Protein AF-A0A645FZB4-F1 (afdb_monomer_lite)

pLDDT: mean 76.59, std 15.23, range [40.31, 93.0]

Secondary structure (DSSP, 8-state):
--------SGGGGTGGGSTTHHHHHHHHHHHHHH-S-EEEES--S--TTHHHHHHHHHHTT--EEEE-SS--HHHHIIIIITT-SSEEEEEESSSS-EEEEETT-SS-EEETT--TTSHHHHHHHS--

Structure (mmCIF, N/CA/C/O backbone):
data_AF-A0A645FZB4-F1
#
_entry.id   AF-A0A645FZB4-F1
#
loop_
_atom_site.group_PDB
_atom_site.id
_atom_site.type_symbol
_atom_site.label_atom_id
_atom_site.label_alt_id
_atom_site.label_comp_id
_atom_site.label_asym_id
_atom_site.label_entity_id
_atom_site.label_seq_id
_atom_site.pdbx_PDB_ins_code
_atom_site.Cartn_x
_atom_site.Cartn_y
_atom_site.Cartn_z
_atom_site.occupancy
_atom_site.B_iso_or_equiv
_atom_site.auth_seq_id
_atom_site.auth_comp_id
_atom_site.auth_asym_id
_atom_site.auth_atom_id
_atom_site.pdbx_PDB_model_num
ATOM 1 N N . MET A 1 1 ? 21.178 -28.467 -24.627 1.00 40.31 1 MET A N 1
ATOM 2 C CA . MET A 1 1 ? 21.324 -27.376 -23.637 1.00 40.31 1 MET A CA 1
ATOM 3 C C . MET A 1 1 ? 22.714 -27.461 -23.031 1.00 40.31 1 MET A C 1
ATOM 5 O O . MET A 1 1 ? 23.121 -28.556 -22.669 1.00 40.31 1 MET A O 1
ATOM 9 N N . LYS A 1 2 ? 23.456 -26.351 -22.986 1.00 41.84 2 LYS A N 1
ATOM 10 C CA . LYS A 1 2 ? 24.762 -26.255 -22.312 1.00 41.84 2 LYS A CA 1
ATOM 11 C C . LYS A 1 2 ? 24.557 -25.493 -20.995 1.00 41.84 2 LYS A C 1
ATOM 13 O O . LYS A 1 2 ? 23.868 -24.476 -21.038 1.00 41.84 2 LYS A O 1
ATOM 18 N N . PRO A 1 3 ? 25.101 -25.949 -19.857 1.00 46.19 3 PRO A N 1
ATOM 19 C CA . PRO A 1 3 ? 24.990 -25.207 -18.608 1.00 46.19 3 PRO A CA 1
ATOM 20 C C . PRO A 1 3 ? 25.901 -23.975 -18.658 1.00 46.19 3 PRO A C 1
ATOM 22 O O . PRO A 1 3 ? 27.046 -24.073 -19.099 1.00 46.19 3 PRO A O 1
ATOM 25 N N . SER A 1 4 ? 25.387 -22.825 -18.218 1.00 47.38 4 SER A N 1
ATOM 26 C CA . SER A 1 4 ? 26.155 -21.586 -18.068 1.00 47.38 4 SER A CA 1
ATOM 27 C C . SER A 1 4 ? 26.246 -21.248 -16.583 1.00 47.38 4 SER A C 1
ATOM 29 O O . SER A 1 4 ? 25.227 -21.202 -15.895 1.00 47.38 4 SER A O 1
ATOM 31 N N . ILE A 1 5 ? 27.467 -21.072 -16.082 1.00 52.31 5 ILE A N 1
ATOM 32 C CA . ILE A 1 5 ? 27.753 -20.693 -14.696 1.00 52.31 5 ILE A CA 1
ATOM 33 C C . ILE A 1 5 ? 28.095 -19.204 -14.701 1.00 52.31 5 ILE A C 1
ATOM 35 O O . ILE A 1 5 ? 29.051 -18.800 -15.359 1.00 52.31 5 ILE A O 1
ATOM 39 N N . VAL A 1 6 ? 27.334 -18.399 -13.957 1.00 48.03 6 VAL A N 1
ATOM 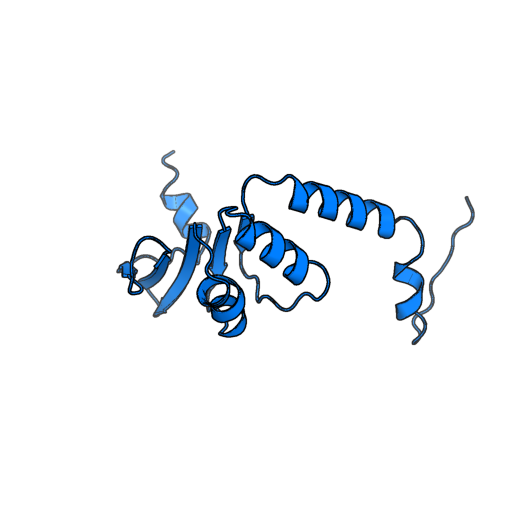40 C CA . VAL A 1 6 ? 27.604 -16.965 -13.779 1.00 48.03 6 VAL A CA 1
ATOM 41 C C . VAL A 1 6 ? 28.442 -16.776 -12.516 1.00 48.03 6 VAL A C 1
ATOM 43 O O . VAL A 1 6 ? 27.980 -17.034 -11.404 1.00 48.03 6 VAL A O 1
ATOM 46 N N . THR A 1 7 ? 29.691 -16.338 -12.673 1.00 53.56 7 THR A N 1
ATOM 47 C CA . THR A 1 7 ? 30.590 -16.021 -11.552 1.00 53.56 7 THR A CA 1
ATOM 48 C C . THR A 1 7 ? 30.280 -14.645 -10.948 1.00 53.56 7 THR A C 1
ATOM 50 O O . THR A 1 7 ? 29.958 -13.714 -11.690 1.00 53.56 7 THR A O 1
ATOM 53 N N . PRO A 1 8 ? 30.401 -14.460 -9.620 1.00 40.31 8 PRO A N 1
ATOM 54 C CA . PRO A 1 8 ? 30.083 -13.191 -8.975 1.00 40.31 8 PRO A CA 1
ATOM 55 C C . PRO A 1 8 ? 31.165 -12.142 -9.272 1.00 40.31 8 PRO A C 1
ATOM 57 O O . PRO A 1 8 ? 32.287 -12.225 -8.782 1.00 40.31 8 PRO A O 1
ATOM 60 N N . GLY A 1 9 ? 30.809 -11.141 -10.077 1.00 47.81 9 GLY A N 1
ATOM 61 C CA . GLY A 1 9 ? 31.636 -9.979 -10.400 1.00 47.81 9 GLY A CA 1
ATOM 62 C C . GLY A 1 9 ? 30.778 -8.812 -10.895 1.00 47.81 9 GLY A C 1
ATOM 63 O O . GLY A 1 9 ? 29.608 -8.998 -11.236 1.00 47.81 9 GLY A O 1
ATOM 64 N N . LEU A 1 10 ? 31.359 -7.606 -10.927 1.00 47.88 10 LEU A N 1
ATOM 65 C CA . LEU A 1 10 ? 30.720 -6.320 -11.279 1.00 47.88 10 LEU A CA 1
ATOM 66 C C . LEU A 1 10 ? 29.982 -6.302 -12.640 1.00 47.88 10 LEU A C 1
ATOM 68 O O . LEU A 1 10 ? 29.230 -5.373 -12.917 1.00 47.88 10 LEU A O 1
ATOM 72 N N . SER A 1 11 ? 30.116 -7.351 -13.451 1.00 45.47 11 SER A N 1
ATOM 73 C CA . SER A 1 11 ? 29.396 -7.577 -14.709 1.00 45.47 11 SER A CA 1
ATOM 74 C C . SER A 1 11 ? 27.961 -8.114 -14.544 1.00 45.47 11 SER A C 1
ATOM 76 O O . SER A 1 11 ? 27.236 -8.194 -15.533 1.00 45.47 11 SER A O 1
ATOM 78 N N . LYS A 1 12 ? 27.500 -8.427 -13.317 1.00 45.75 12 LYS A N 1
ATOM 79 C CA . LYS A 1 12 ? 26.106 -8.859 -13.042 1.00 45.75 12 LYS A CA 1
ATOM 80 C C . LYS A 1 12 ? 25.039 -7.839 -13.469 1.00 45.75 12 LYS A C 1
ATOM 82 O O . LYS A 1 12 ? 23.878 -8.207 -13.614 1.00 45.75 12 LYS A O 1
ATOM 87 N N . TYR A 1 13 ? 25.416 -6.575 -13.666 1.00 46.03 13 TYR A N 1
ATOM 88 C CA . TYR A 1 13 ? 24.496 -5.506 -14.066 1.00 46.03 13 TYR A CA 1
ATOM 89 C C . TYR A 1 13 ? 24.143 -5.508 -15.563 1.00 46.03 13 TYR A C 1
ATOM 91 O O . TYR A 1 13 ? 23.207 -4.815 -15.948 1.00 46.03 13 TYR A O 1
ATOM 99 N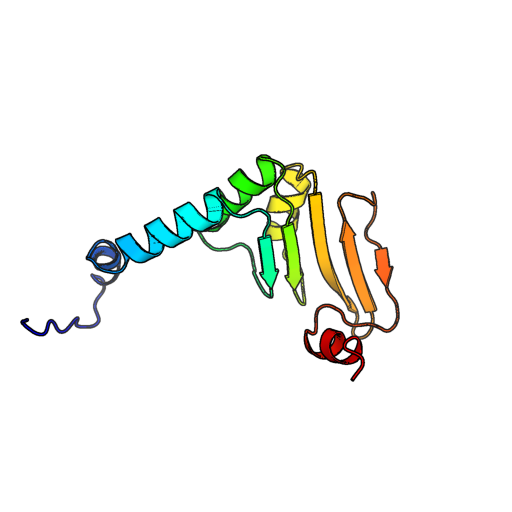 N . PHE A 1 14 ? 24.840 -6.288 -16.402 1.00 47.34 14 PHE A N 1
ATOM 100 C CA . PHE A 1 14 ? 24.562 -6.358 -17.846 1.00 47.34 14 PHE A CA 1
ATOM 101 C C . PHE A 1 14 ? 23.841 -7.640 -18.296 1.00 47.34 14 PHE A C 1
ATOM 103 O O . PHE A 1 14 ? 23.339 -7.691 -19.417 1.00 47.34 14 PHE A O 1
ATOM 110 N N . GLU A 1 15 ? 23.700 -8.644 -17.424 1.00 46.44 15 GLU A N 1
ATOM 111 C CA . GLU A 1 15 ? 23.040 -9.919 -17.758 1.00 46.44 15 GLU A CA 1
ATOM 112 C C . GLU A 1 15 ? 21.528 -9.960 -17.466 1.00 46.44 15 GLU A C 1
ATOM 114 O O . GLU A 1 15 ? 20.872 -10.943 -17.794 1.00 46.44 15 GLU A O 1
ATOM 119 N N . THR A 1 16 ? 20.912 -8.891 -16.945 1.00 49.00 16 THR A N 1
ATOM 120 C CA . THR A 1 16 ? 19.435 -8.789 -16.876 1.00 49.00 16 THR A CA 1
ATOM 121 C C . THR A 1 16 ? 18.786 -8.544 -18.246 1.00 49.00 16 THR A C 1
ATOM 123 O O . THR A 1 16 ? 17.563 -8.579 -18.370 1.00 49.00 16 THR A O 1
ATOM 126 N N . GLN A 1 17 ? 19.593 -8.322 -19.292 1.00 47.22 17 GLN A N 1
ATOM 127 C CA . GLN A 1 17 ? 19.149 -8.242 -20.687 1.00 47.22 17 GLN A CA 1
ATOM 128 C C . GLN A 1 17 ? 19.201 -9.588 -21.432 1.00 47.22 17 GLN A C 1
ATOM 130 O O . GLN A 1 17 ? 18.859 -9.626 -22.613 1.00 47.22 17 GLN A O 1
ATOM 135 N N . LEU A 1 18 ? 19.601 -10.683 -20.772 1.00 48.72 18 LEU A N 1
ATOM 136 C CA . LEU A 1 18 ? 19.566 -12.030 -21.342 1.00 48.72 18 LEU A CA 1
ATOM 137 C C . LEU A 1 18 ? 18.268 -12.752 -20.939 1.00 48.72 18 LEU A C 1
ATOM 139 O O . LEU A 1 18 ? 17.832 -12.703 -19.787 1.00 48.72 18 LEU A O 1
ATOM 143 N N . GLU A 1 19 ? 17.635 -13.405 -21.917 1.00 40.47 19 GLU A N 1
ATOM 144 C CA . GLU A 1 19 ? 16.494 -14.314 -21.724 1.00 40.47 19 GLU A CA 1
ATOM 145 C C . GLU A 1 19 ? 16.772 -15.302 -20.574 1.00 40.47 19 GLU A C 1
ATOM 147 O O . GLU A 1 19 ? 17.890 -15.824 -20.502 1.00 40.47 19 GLU A O 1
ATOM 152 N N . PRO A 1 20 ? 15.809 -15.586 -19.669 1.00 51.34 20 PRO A N 1
ATOM 153 C CA . PRO A 1 20 ? 14.34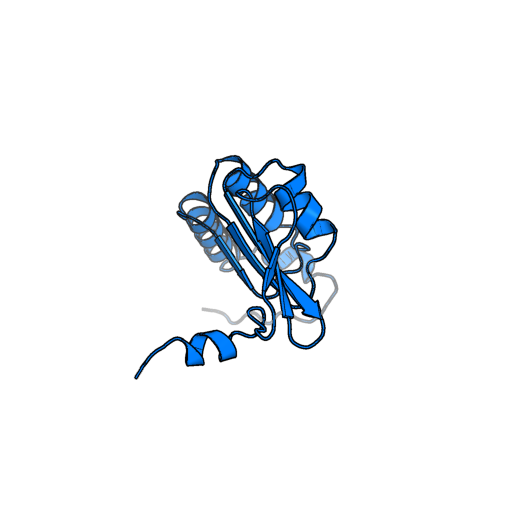8 -15.418 -19.783 1.00 51.34 20 PRO A CA 1
ATOM 154 C C . PRO A 1 20 ? 13.756 -14.212 -19.018 1.00 51.34 20 PRO A C 1
ATOM 156 O O . PRO A 1 20 ? 12.537 -14.077 -18.901 1.00 51.34 20 PRO A O 1
ATOM 159 N N . PHE A 1 21 ? 14.592 -13.329 -18.463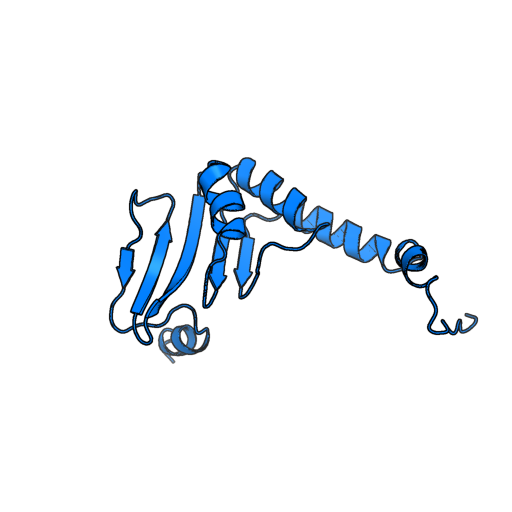 1.00 52.81 21 PHE A N 1
ATOM 160 C CA . PHE A 1 21 ? 14.133 -12.261 -17.564 1.00 52.81 21 PHE A CA 1
ATOM 161 C C . PHE A 1 21 ? 13.373 -11.133 -18.286 1.00 52.81 21 PHE A C 1
ATOM 163 O O . PHE A 1 21 ? 12.442 -10.565 -17.717 1.00 52.81 21 PHE A O 1
ATOM 170 N N . ARG A 1 22 ? 13.699 -10.849 -19.557 1.00 51.03 22 ARG A N 1
ATOM 171 C CA . ARG A 1 22 ? 12.979 -9.862 -20.387 1.00 51.03 22 ARG A CA 1
ATOM 172 C C . ARG A 1 22 ? 11.536 -10.264 -20.670 1.00 51.03 22 ARG A C 1
ATOM 174 O O . ARG A 1 22 ? 10.649 -9.421 -20.561 1.00 51.03 22 ARG A O 1
ATOM 181 N N . THR A 1 23 ? 11.297 -11.529 -21.004 1.00 57.22 23 THR A N 1
ATOM 182 C CA . THR A 1 23 ? 9.951 -12.038 -21.296 1.00 57.22 23 THR A CA 1
ATOM 183 C C . THR A 1 23 ? 9.035 -11.944 -20.072 1.00 57.22 23 THR A C 1
ATOM 185 O O . THR A 1 23 ? 7.911 -11.463 -20.188 1.00 57.22 23 THR A O 1
ATOM 188 N N . ILE A 1 24 ? 9.533 -12.304 -18.883 1.00 62.00 24 ILE A N 1
ATOM 189 C CA . ILE A 1 24 ? 8.766 -12.211 -17.627 1.00 62.00 24 ILE A CA 1
ATOM 190 C C . ILE A 1 24 ? 8.442 -10.751 -17.285 1.00 62.00 24 ILE A C 1
ATOM 192 O O . ILE A 1 24 ? 7.304 -10.445 -16.935 1.00 62.00 24 ILE A O 1
ATOM 196 N N . LEU A 1 25 ? 9.412 -9.842 -17.429 1.00 64.44 25 LEU A N 1
ATOM 197 C CA . LEU A 1 25 ? 9.188 -8.411 -17.201 1.00 64.44 25 LEU A CA 1
ATOM 198 C C . LEU A 1 25 ? 8.172 -7.838 -18.194 1.00 64.44 25 LEU A C 1
ATOM 200 O O . LEU A 1 25 ? 7.250 -7.147 -17.785 1.00 64.44 25 LEU A O 1
ATOM 204 N N . THR A 1 26 ? 8.278 -8.197 -19.474 1.00 65.75 26 THR A N 1
ATOM 205 C CA . THR A 1 26 ? 7.361 -7.724 -20.523 1.00 65.75 26 THR A CA 1
ATOM 206 C C . THR A 1 26 ? 5.935 -8.234 -20.303 1.00 65.75 26 THR A C 1
ATOM 208 O O . THR A 1 26 ? 4.973 -7.501 -20.514 1.00 65.75 26 THR A O 1
ATOM 211 N N . GLN A 1 27 ? 5.772 -9.477 -19.845 1.00 69.56 27 GLN A N 1
ATOM 212 C CA . GLN A 1 27 ? 4.456 -9.986 -19.466 1.00 69.56 27 GLN A CA 1
ATOM 213 C C . GLN A 1 27 ? 3.906 -9.273 -18.230 1.00 69.56 27 GLN A C 1
ATOM 215 O O . GLN A 1 27 ? 2.761 -8.836 -18.258 1.00 69.56 27 GLN A O 1
ATOM 220 N N . ALA A 1 28 ? 4.717 -9.078 -17.186 1.00 73.06 28 ALA A N 1
ATOM 221 C CA . ALA A 1 28 ? 4.305 -8.317 -16.007 1.00 73.06 28 ALA A CA 1
ATOM 222 C C . ALA A 1 28 ? 3.893 -6.878 -16.367 1.00 73.06 28 ALA A C 1
ATOM 224 O O . ALA A 1 28 ? 2.918 -6.356 -15.833 1.00 73.06 28 ALA A O 1
ATOM 225 N N . ASP A 1 29 ? 4.593 -6.260 -17.314 1.00 76.69 29 ASP A N 1
ATOM 226 C CA . ASP A 1 29 ? 4.278 -4.931 -17.823 1.00 76.69 29 ASP A CA 1
ATOM 227 C C . ASP A 1 29 ? 2.926 -4.886 -18.539 1.00 76.69 29 ASP A C 1
ATOM 229 O O . ASP A 1 29 ? 2.110 -4.013 -18.246 1.00 76.69 29 ASP A O 1
ATOM 233 N N . ASN A 1 30 ? 2.660 -5.855 -19.419 1.00 79.19 30 ASN A N 1
ATOM 234 C CA . ASN A 1 30 ? 1.367 -5.983 -20.091 1.00 79.19 30 ASN A CA 1
ATOM 235 C C . ASN A 1 30 ? 0.228 -6.207 -19.087 1.00 79.19 30 ASN A C 1
ATOM 237 O O . ASN A 1 30 ? -0.854 -5.645 -19.247 1.00 79.19 30 ASN A O 1
ATOM 241 N N . GLU A 1 31 ? 0.455 -6.998 -18.038 1.00 81.62 31 GLU A N 1
ATOM 242 C CA . GLU A 1 31 ? -0.536 -7.202 -16.978 1.00 81.62 31 GLU A CA 1
ATOM 243 C C . GLU A 1 31 ? -0.779 -5.913 -16.183 1.00 81.62 31 GLU A C 1
ATOM 245 O O . GLU A 1 31 ? -1.926 -5.562 -15.923 1.00 81.62 31 GLU A O 1
ATOM 250 N N . ILE A 1 32 ? 0.263 -5.138 -15.862 1.00 80.44 32 ILE A N 1
ATOM 251 C CA . ILE A 1 32 ? 0.122 -3.819 -15.218 1.00 80.44 32 ILE A CA 1
ATOM 252 C C . ILE A 1 32 ? -0.688 -2.864 -16.110 1.00 80.44 32 ILE A C 1
ATOM 254 O O . ILE A 1 32 ? -1.560 -2.136 -15.626 1.00 80.44 32 ILE A O 1
ATOM 258 N N . GLU A 1 33 ? -0.441 -2.869 -17.419 1.00 81.19 33 GLU A N 1
ATOM 259 C CA . GLU A 1 33 ? -1.177 -2.037 -18.372 1.00 81.19 33 GLU A CA 1
ATOM 260 C C . GLU A 1 33 ? -2.641 -2.452 -18.541 1.00 81.19 33 GLU A C 1
ATOM 262 O O . GLU A 1 33 ? -3.492 -1.582 -18.732 1.00 81.19 33 GLU A O 1
ATOM 267 N N . ASN A 1 34 ? -2.966 -3.735 -18.385 1.00 82.69 34 ASN A N 1
ATOM 268 C CA . ASN A 1 34 ? -4.332 -4.249 -18.516 1.00 82.69 34 ASN A CA 1
ATOM 269 C C . ASN A 1 34 ? -5.075 -4.406 -17.178 1.00 82.69 34 ASN A C 1
ATOM 271 O O . ASN A 1 34 ? -6.291 -4.571 -17.175 1.00 82.69 34 ASN A O 1
ATOM 275 N N . ALA A 1 35 ? -4.388 -4.299 -16.037 1.00 84.81 35 ALA A N 1
ATOM 276 C CA . ALA A 1 35 ? -4.984 -4.496 -14.719 1.00 84.81 35 ALA A CA 1
ATOM 277 C C . ALA A 1 35 ? -6.116 -3.500 -14.435 1.00 84.81 35 ALA A C 1
ATOM 279 O O . ALA A 1 35 ? -5.997 -2.310 -14.721 1.00 84.81 35 ALA A O 1
ATOM 280 N N . ASN A 1 36 ? -7.184 -3.960 -13.786 1.00 85.44 36 ASN A N 1
ATOM 281 C CA . ASN A 1 36 ? -8.314 -3.104 -13.404 1.00 85.44 36 ASN A CA 1
ATOM 282 C C . ASN A 1 36 ? -8.032 -2.242 -12.164 1.00 85.44 36 ASN A C 1
ATOM 284 O O . ASN A 1 36 ? -8.790 -1.324 -11.868 1.00 85.44 36 ASN A O 1
ATOM 288 N N . GLY A 1 37 ? -6.965 -2.538 -11.427 1.00 87.62 37 GLY A N 1
ATOM 289 C CA . GLY A 1 37 ? -6.581 -1.841 -10.209 1.00 87.62 37 GLY A CA 1
ATOM 290 C C . GLY A 1 37 ? -5.355 -2.480 -9.569 1.00 87.62 37 GLY A C 1
ATOM 291 O O . GLY A 1 37 ? -4.903 -3.541 -10.000 1.00 87.62 37 GLY A O 1
ATOM 292 N N . PHE A 1 38 ? -4.825 -1.831 -8.536 1.00 88.94 38 PHE A N 1
ATOM 293 C CA . PHE A 1 38 ? -3.584 -2.238 -7.880 1.00 88.94 38 PHE A CA 1
ATOM 294 C C . PHE A 1 38 ? -3.772 -2.409 -6.378 1.00 88.94 38 PHE A C 1
ATOM 296 O O . PHE A 1 38 ? -4.405 -1.582 -5.725 1.00 88.94 38 PHE A O 1
ATOM 303 N N . LEU A 1 39 ? -3.164 -3.459 -5.830 1.00 89.25 39 LEU A N 1
ATOM 304 C CA . LEU A 1 39 ? -3.025 -3.674 -4.396 1.00 89.25 39 LEU A CA 1
ATOM 305 C C . LEU A 1 39 ? -1.537 -3.786 -4.069 1.00 89.25 39 LEU A C 1
ATOM 307 O O . LEU A 1 39 ? -0.860 -4.710 -4.515 1.00 89.25 39 LEU A O 1
ATOM 311 N N . CYS A 1 40 ? -1.028 -2.839 -3.292 1.00 88.25 40 CYS A N 1
ATOM 312 C CA . CYS A 1 40 ? 0.361 -2.790 -2.865 1.00 88.25 40 CYS A CA 1
ATOM 313 C C . CYS A 1 40 ? 0.432 -3.024 -1.356 1.00 88.25 40 CYS A C 1
ATOM 315 O O . CYS A 1 40 ? -0.102 -2.231 -0.587 1.00 88.25 40 CYS A O 1
ATOM 317 N N . ILE A 1 41 ? 1.115 -4.081 -0.918 1.00 89.31 41 ILE A N 1
ATOM 318 C CA . ILE A 1 41 ? 1.273 -4.408 0.505 1.00 89.31 41 ILE A CA 1
ATOM 319 C C . ILE A 1 41 ? 2.754 -4.309 0.871 1.00 89.31 41 ILE A C 1
ATOM 321 O O . ILE A 1 41 ? 3.591 -4.918 0.210 1.00 89.31 41 ILE A O 1
ATOM 325 N N . GLY A 1 42 ? 3.089 -3.522 1.896 1.00 82.25 42 GLY A N 1
ATOM 326 C CA . GLY A 1 42 ? 4.468 -3.322 2.360 1.00 82.25 42 GLY A CA 1
ATOM 327 C C . GLY A 1 42 ? 5.385 -2.660 1.326 1.00 82.25 42 GLY A C 1
ATOM 328 O O . GLY A 1 42 ? 6.603 -2.816 1.383 1.00 82.25 42 GLY A O 1
ATOM 329 N N . TYR A 1 43 ? 4.815 -1.947 0.353 1.00 78.44 43 TYR A N 1
ATOM 330 C CA . TYR A 1 43 ? 5.564 -1.400 -0.772 1.00 78.44 43 TYR A CA 1
ATOM 331 C C . TYR A 1 43 ? 6.002 0.046 -0.517 1.00 78.44 43 TYR A C 1
ATOM 333 O O . TYR A 1 43 ? 5.182 0.952 -0.364 1.00 78.44 43 TYR A O 1
ATOM 341 N N . GLY A 1 44 ? 7.316 0.269 -0.515 1.00 70.94 44 GLY A N 1
ATOM 342 C CA . GLY A 1 44 ? 7.925 1.569 -0.222 1.00 70.94 44 GLY A CA 1
ATOM 343 C C . GLY A 1 44 ? 8.042 2.540 -1.402 1.00 70.94 44 GLY A C 1
ATOM 344 O O . GLY A 1 44 ? 8.638 3.598 -1.212 1.00 70.94 44 GLY A O 1
ATOM 345 N N . PHE A 1 45 ? 7.529 2.199 -2.596 1.00 74.69 45 PHE A N 1
ATOM 346 C CA . PHE A 1 45 ? 7.634 3.027 -3.813 1.00 74.69 45 PHE A CA 1
ATOM 347 C C . PHE A 1 45 ? 9.078 3.482 -4.100 1.00 74.69 45 PHE A C 1
ATOM 349 O O . PHE A 1 45 ? 9.379 4.673 -4.179 1.00 74.69 45 PHE A O 1
ATOM 356 N N . ASN A 1 46 ? 9.985 2.507 -4.202 1.00 69.19 46 ASN A N 1
ATOM 357 C CA . ASN A 1 46 ? 11.408 2.729 -4.483 1.00 69.19 46 ASN A CA 1
ATOM 358 C C . ASN A 1 46 ? 11.916 1.877 -5.664 1.00 69.19 46 ASN A C 1
ATOM 360 O O . ASN A 1 46 ? 13.116 1.641 -5.779 1.00 69.19 46 ASN A O 1
ATOM 364 N N . ASP A 1 47 ? 11.011 1.381 -6.512 1.00 75.00 47 ASP A N 1
ATOM 365 C CA . ASP A 1 47 ? 11.343 0.548 -7.672 1.00 75.00 47 ASP A CA 1
ATOM 366 C C . ASP A 1 47 ? 11.408 1.394 -8.949 1.00 75.00 47 ASP A C 1
ATOM 368 O O . ASP A 1 47 ? 10.425 2.019 -9.339 1.00 75.00 47 ASP A O 1
ATOM 372 N N . ILE A 1 48 ? 12.556 1.400 -9.626 1.00 73.38 48 ILE A N 1
ATOM 373 C CA . ILE A 1 48 ? 12.777 2.209 -10.833 1.00 73.38 48 ILE A CA 1
ATOM 374 C C . ILE A 1 48 ? 11.999 1.710 -12.064 1.00 73.38 48 ILE A C 1
ATOM 376 O O . ILE A 1 48 ? 11.757 2.483 -12.989 1.00 73.38 48 ILE A O 1
ATOM 380 N N . HIS A 1 49 ? 11.591 0.442 -12.088 1.00 71.38 49 HIS A N 1
ATOM 381 C CA . HIS A 1 49 ? 10.940 -0.189 -13.234 1.00 71.38 49 HIS A CA 1
ATOM 382 C C . HIS A 1 49 ? 9.415 -0.229 -13.082 1.00 71.38 49 HIS A C 1
ATOM 384 O O . HIS A 1 49 ? 8.695 0.101 -14.026 1.00 71.38 49 HIS A O 1
ATOM 390 N N . VAL A 1 50 ? 8.914 -0.573 -11.893 1.00 75.81 50 VAL A N 1
ATOM 391 C CA . VAL A 1 50 ? 7.474 -0.746 -11.635 1.00 75.81 50 VAL A CA 1
ATOM 392 C C . VAL A 1 50 ? 6.793 0.582 -11.299 1.00 75.81 50 VAL A C 1
ATOM 394 O O . VAL A 1 50 ? 5.679 0.844 -11.756 1.00 75.81 50 VAL A O 1
ATOM 397 N N . GLN A 1 51 ? 7.454 1.460 -10.535 1.00 81.56 51 GLN A N 1
ATOM 398 C CA . GLN A 1 51 ? 6.851 2.711 -10.062 1.00 81.56 51 GLN A CA 1
ATOM 399 C C . GLN A 1 51 ? 6.375 3.639 -11.193 1.00 81.56 51 GLN A C 1
ATOM 401 O O . GLN A 1 51 ? 5.242 4.119 -11.098 1.00 81.56 51 GLN A O 1
ATOM 406 N N . PRO A 1 52 ? 7.145 3.891 -12.274 1.00 82.81 52 PRO A N 1
ATOM 407 C CA . PRO A 1 52 ? 6.686 4.771 -13.352 1.00 82.81 52 PRO A CA 1
ATOM 408 C C . PRO A 1 52 ? 5.433 4.241 -14.057 1.00 82.81 52 PRO A C 1
ATOM 410 O O . PRO A 1 52 ? 4.537 5.014 -14.408 1.00 82.81 52 PRO A O 1
ATOM 413 N N . LYS A 1 53 ? 5.338 2.918 -14.226 1.00 83.31 53 LYS A N 1
ATOM 414 C CA . LYS A 1 53 ? 4.185 2.265 -14.857 1.00 83.31 53 LYS A CA 1
ATOM 415 C C . LYS A 1 53 ? 2.961 2.356 -13.969 1.00 83.31 53 LYS A C 1
ATOM 417 O O . LYS A 1 53 ? 1.918 2.813 -14.420 1.00 83.31 53 LYS A O 1
ATOM 422 N N . LEU A 1 54 ? 3.120 2.037 -12.688 1.00 83.19 54 LEU A N 1
ATOM 423 C CA . LEU A 1 54 ? 2.058 2.147 -11.697 1.00 83.19 54 LEU A CA 1
ATOM 424 C C . LEU A 1 54 ? 1.503 3.582 -11.640 1.00 83.19 54 LEU A C 1
ATOM 426 O O . LEU A 1 54 ? 0.297 3.778 -11.736 1.00 83.19 54 LEU A O 1
ATOM 430 N N . ILE A 1 55 ? 2.376 4.597 -11.593 1.00 83.38 55 ILE A N 1
ATOM 431 C CA . ILE A 1 55 ? 1.973 6.015 -11.618 1.00 83.38 55 ILE A CA 1
ATOM 432 C C . ILE A 1 55 ? 1.213 6.356 -12.906 1.00 83.38 55 ILE A C 1
ATOM 434 O O . ILE A 1 55 ? 0.199 7.051 -12.851 1.00 83.38 55 ILE A O 1
ATOM 438 N N . THR A 1 56 ? 1.672 5.866 -14.059 1.00 85.44 56 THR A N 1
ATOM 439 C CA . THR A 1 56 ? 0.989 6.078 -15.348 1.00 85.44 56 THR A CA 1
ATOM 440 C C . THR A 1 56 ? -0.422 5.491 -15.329 1.00 85.44 56 THR A C 1
ATOM 442 O O . THR A 1 56 ? -1.380 6.141 -15.740 1.00 85.44 56 THR A O 1
ATOM 445 N N . GLN A 1 57 ? -0.570 4.289 -14.781 1.00 85.06 57 GLN A N 1
ATOM 446 C CA . GLN A 1 57 ? -1.8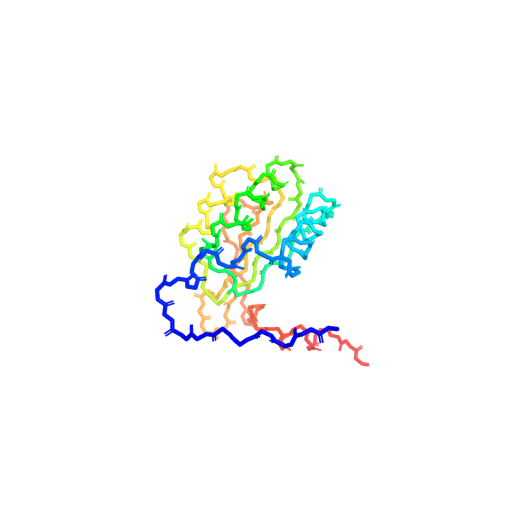49 3.597 -14.679 1.00 85.06 57 GLN A CA 1
ATOM 447 C C . GLN A 1 57 ? -2.809 4.268 -13.684 1.00 85.06 57 GLN A C 1
ATOM 449 O O . GLN A 1 57 ? -3.990 4.445 -13.980 1.00 85.06 57 GLN A O 1
ATOM 454 N N . ILE A 1 58 ? -2.298 4.735 -12.546 1.00 83.56 58 ILE A N 1
ATOM 455 C CA . ILE A 1 58 ? -3.069 5.501 -11.560 1.00 83.56 58 ILE A CA 1
ATOM 456 C C . ILE A 1 58 ? -3.563 6.831 -12.156 1.00 83.56 58 ILE A C 1
ATOM 458 O O . ILE A 1 58 ? -4.717 7.215 -11.955 1.00 83.56 58 ILE A O 1
ATOM 462 N N . LYS A 1 59 ? -2.726 7.518 -12.950 1.00 82.88 59 LYS A N 1
ATOM 463 C CA . LYS A 1 59 ? -3.130 8.722 -13.703 1.00 82.88 59 LYS A CA 1
ATOM 464 C C . LYS A 1 59 ? -4.246 8.437 -14.705 1.00 82.88 59 LYS A C 1
ATOM 466 O O . LYS A 1 59 ? -5.104 9.290 -14.914 1.00 82.88 59 LYS A O 1
ATOM 471 N N . ASN A 1 60 ? -4.291 7.226 -15.253 1.00 83.88 60 ASN A N 1
ATOM 472 C CA . ASN A 1 60 ? -5.363 6.755 -16.129 1.00 83.88 60 ASN A CA 1
ATOM 473 C C . ASN A 1 60 ? -6.638 6.334 -15.365 1.00 83.88 60 ASN A C 1
ATOM 475 O O . ASN A 1 60 ? -7.460 5.593 -15.897 1.00 83.88 60 ASN A O 1
ATOM 479 N N . ASN A 1 61 ? -6.842 6.837 -14.141 1.00 80.94 61 ASN A N 1
ATOM 480 C CA . ASN A 1 61 ? -7.993 6.572 -13.269 1.00 80.94 61 ASN A CA 1
ATOM 481 C C . ASN A 1 61 ? -8.110 5.131 -12.759 1.00 80.94 61 ASN A C 1
ATOM 483 O O . ASN A 1 61 ? -9.192 4.732 -12.326 1.00 80.94 61 ASN A O 1
ATOM 487 N N . LYS A 1 62 ? -7.029 4.345 -12.773 1.00 87.38 62 LYS A N 1
ATOM 488 C CA . LYS A 1 62 ? -7.075 3.013 -12.168 1.00 87.38 62 LYS A CA 1
ATOM 489 C C . LYS A 1 62 ? -6.979 3.107 -10.642 1.00 87.38 62 LYS A C 1
ATOM 491 O O . LYS A 1 62 ? -6.086 3.794 -10.139 1.00 87.38 62 LYS A O 1
ATOM 496 N N . PRO A 1 63 ? -7.872 2.427 -9.901 1.00 89.44 63 PRO A N 1
ATOM 497 C CA . PRO A 1 63 ? -7.863 2.441 -8.449 1.00 89.44 63 PRO A CA 1
ATOM 498 C C . PRO A 1 63 ? -6.605 1.777 -7.888 1.00 89.44 63 PRO A C 1
ATOM 500 O O . PRO A 1 63 ? -6.138 0.758 -8.403 1.00 89.44 63 PRO A O 1
ATOM 503 N N . ILE A 1 64 ? -6.086 2.333 -6.795 1.00 89.81 64 ILE A N 1
ATOM 504 C CA . ILE A 1 64 ? -4.963 1.756 -6.054 1.00 89.81 64 ILE A CA 1
ATOM 505 C C . ILE A 1 64 ? -5.242 1.692 -4.554 1.00 89.81 64 ILE A C 1
ATOM 507 O O . ILE A 1 64 ? -5.699 2.658 -3.948 1.00 89.81 64 ILE A O 1
ATOM 511 N N . ILE A 1 65 ? -4.906 0.559 -3.948 1.00 90.88 65 ILE A N 1
ATOM 512 C CA . ILE A 1 65 ? -4.905 0.362 -2.503 1.00 90.88 65 ILE A CA 1
ATOM 513 C C . ILE A 1 65 ? -3.467 0.108 -2.062 1.00 90.88 65 ILE A C 1
ATOM 515 O O . ILE A 1 65 ? -2.806 -0.784 -2.590 1.00 90.88 65 ILE A O 1
ATOM 519 N N . VAL A 1 66 ? -2.982 0.872 -1.088 1.00 90.62 66 VAL A N 1
ATOM 520 C CA . VAL A 1 66 ? -1.675 0.656 -0.464 1.00 90.62 66 VAL A CA 1
ATOM 521 C C . VAL A 1 66 ? -1.864 0.366 1.013 1.00 90.62 66 VAL A C 1
ATOM 523 O O . VAL A 1 66 ? -2.468 1.159 1.725 1.00 90.62 66 VAL A O 1
ATOM 526 N N . ILE A 1 67 ? -1.313 -0.749 1.474 1.00 91.44 67 ILE A N 1
ATOM 527 C CA . ILE A 1 67 ? -1.331 -1.172 2.870 1.00 91.44 67 ILE A CA 1
ATOM 528 C C . ILE A 1 67 ? 0.117 -1.269 3.333 1.00 91.44 67 ILE A C 1
ATOM 530 O O . ILE A 1 67 ? 0.895 -2.053 2.794 1.00 91.44 67 ILE A O 1
ATOM 534 N N . SER A 1 68 ? 0.513 -0.469 4.314 1.00 90.06 68 SER A N 1
ATOM 535 C CA . SER A 1 68 ? 1.856 -0.525 4.893 1.00 90.06 68 SER A CA 1
ATOM 536 C C . SER A 1 68 ? 1.779 -0.225 6.379 1.00 90.06 68 SER A C 1
ATOM 538 O O . SER A 1 68 ? 0.850 0.437 6.822 1.00 90.06 68 SER A O 1
ATOM 540 N N . LYS A 1 69 ? 2.766 -0.672 7.157 1.00 88.50 69 LYS A N 1
ATOM 541 C CA . LYS A 1 69 ? 2.873 -0.246 8.556 1.00 88.50 69 LYS A CA 1
ATOM 542 C C . LYS A 1 69 ? 3.076 1.269 8.637 1.00 88.50 69 LYS A C 1
ATOM 544 O O . LYS A 1 69 ? 2.355 1.958 9.341 1.00 88.50 69 LYS A O 1
ATOM 549 N N . GLU A 1 70 ? 3.993 1.792 7.833 1.00 88.81 70 GLU A N 1
ATOM 550 C CA . GLU A 1 70 ? 4.226 3.226 7.675 1.00 88.81 70 GLU A CA 1
ATOM 551 C C . GLU A 1 70 ? 4.189 3.566 6.184 1.00 88.81 70 GLU A C 1
ATOM 553 O O . GLU A 1 70 ? 4.833 2.892 5.368 1.00 88.81 70 GLU A O 1
ATOM 558 N N . ILE A 1 71 ? 3.418 4.586 5.798 1.00 88.38 71 ILE A N 1
ATOM 559 C CA . ILE A 1 71 ? 3.403 5.059 4.414 1.00 88.38 71 ILE A CA 1
ATOM 560 C C . ILE A 1 71 ? 4.470 6.138 4.263 1.00 88.38 71 ILE A C 1
ATOM 562 O O . ILE A 1 71 ? 4.398 7.212 4.866 1.00 88.38 71 ILE A O 1
ATOM 566 N N . THR A 1 72 ? 5.443 5.871 3.393 1.00 86.56 72 THR A N 1
ATOM 567 C CA . THR A 1 72 ? 6.552 6.797 3.156 1.00 86.56 72 THR A CA 1
ATOM 568 C C . THR A 1 72 ? 6.067 8.100 2.502 1.00 86.56 72 THR A C 1
ATOM 570 O O . THR A 1 72 ? 5.090 8.100 1.740 1.00 86.56 72 THR A O 1
ATOM 573 N N . PRO A 1 73 ? 6.774 9.228 2.712 1.00 85.81 73 PRO A N 1
ATOM 574 C CA . PRO A 1 73 ? 6.461 10.483 2.031 1.00 85.81 73 PRO A CA 1
ATOM 575 C C . PRO A 1 73 ? 6.456 10.344 0.504 1.00 85.81 73 PRO A C 1
ATOM 577 O O . PRO A 1 73 ? 5.605 10.927 -0.161 1.00 85.81 73 PRO A O 1
ATOM 580 N N . LYS A 1 74 ? 7.350 9.514 -0.054 1.00 84.50 74 LYS A N 1
ATOM 581 C CA . LYS A 1 74 ? 7.405 9.225 -1.495 1.00 84.50 74 LYS A CA 1
ATOM 582 C C . LYS A 1 74 ? 6.112 8.596 -2.003 1.00 84.50 74 LYS A C 1
ATOM 584 O O . LYS A 1 74 ? 5.626 8.995 -3.054 1.00 84.50 74 LYS A O 1
ATOM 589 N N . THR A 1 75 ? 5.540 7.650 -1.259 1.00 84.94 75 THR A N 1
ATOM 590 C CA . THR A 1 75 ? 4.252 7.036 -1.603 1.00 84.94 75 THR A CA 1
ATOM 591 C C . THR A 1 75 ? 3.130 8.071 -1.606 1.00 84.94 75 THR A C 1
ATOM 593 O O . THR A 1 75 ? 2.337 8.114 -2.546 1.00 84.94 75 THR A O 1
ATOM 596 N N . LYS A 1 76 ? 3.090 8.946 -0.589 1.00 85.38 76 LYS A N 1
ATOM 597 C CA . LYS A 1 76 ? 2.101 10.035 -0.508 1.00 85.38 76 LYS A CA 1
ATOM 598 C C . LYS A 1 76 ? 2.234 10.968 -1.715 1.00 85.38 76 LYS A C 1
ATOM 600 O O . LYS A 1 76 ? 1.245 11.186 -2.399 1.00 85.38 76 LYS A O 1
ATOM 605 N N . GLN A 1 77 ? 3.445 11.401 -2.063 1.00 84.81 77 GLN A N 1
ATOM 606 C CA . GLN A 1 77 ? 3.689 12.228 -3.255 1.00 84.81 77 GLN A CA 1
ATOM 607 C C . GLN A 1 77 ? 3.313 11.500 -4.561 1.00 84.81 77 GLN A C 1
ATOM 609 O O . GLN A 1 77 ? 2.665 12.051 -5.451 1.00 84.81 77 GLN A O 1
ATOM 614 N N . ALA A 1 78 ? 3.666 10.219 -4.685 1.00 82.06 78 ALA A N 1
ATOM 615 C CA . ALA A 1 78 ? 3.386 9.430 -5.881 1.00 82.06 78 ALA A CA 1
ATOM 616 C C . ALA A 1 78 ? 1.882 9.258 -6.153 1.00 82.06 78 ALA A C 1
ATOM 618 O O . ALA A 1 78 ? 1.497 9.150 -7.313 1.00 82.06 78 ALA A O 1
ATOM 619 N N . ILE A 1 79 ? 1.038 9.250 -5.118 1.00 83.06 79 ILE A N 1
ATOM 620 C CA . ILE A 1 79 ? -0.399 8.968 -5.247 1.00 83.06 79 ILE A CA 1
ATOM 621 C C . ILE A 1 79 ? -1.245 10.240 -5.098 1.00 83.06 79 ILE A C 1
ATOM 623 O O . ILE A 1 79 ? -2.108 10.502 -5.938 1.00 83.06 79 ILE A O 1
ATOM 627 N N . ILE A 1 80 ? -0.977 11.043 -4.065 1.00 79.88 80 ILE A N 1
ATOM 628 C CA . ILE A 1 80 ? -1.732 12.258 -3.731 1.00 79.88 80 ILE A CA 1
ATOM 629 C C . ILE A 1 80 ? -1.346 13.398 -4.682 1.00 79.88 80 ILE A C 1
ATOM 631 O O . ILE A 1 80 ? -2.220 13.951 -5.351 1.00 79.88 80 ILE A O 1
ATOM 635 N N . ASP A 1 81 ? -0.052 13.706 -4.835 1.00 76.19 81 ASP A N 1
ATOM 636 C CA . ASP A 1 81 ? 0.386 14.842 -5.672 1.00 76.19 81 ASP A CA 1
ATOM 637 C C . ASP A 1 81 ? 0.142 14.584 -7.164 1.00 76.19 81 ASP A C 1
ATOM 639 O O . ASP A 1 81 ? -0.091 15.509 -7.944 1.00 76.19 81 ASP A O 1
ATOM 643 N N . ASN A 1 82 ? 0.121 13.311 -7.570 1.00 72.38 82 ASN A N 1
ATOM 644 C CA . ASN A 1 82 ? -0.222 12.911 -8.935 1.00 72.38 82 ASN A CA 1
ATOM 645 C C . ASN A 1 82 ? -1.737 12.916 -9.212 1.00 72.38 82 ASN A C 1
ATOM 647 O O . ASN A 1 82 ? -2.148 12.488 -10.291 1.00 72.38 82 ASN A O 1
ATOM 651 N N . LYS A 1 83 ? -2.555 13.429 -8.278 1.00 69.00 83 LYS A N 1
ATOM 652 C CA . LYS A 1 83 ? -4.012 13.590 -8.403 1.00 69.00 83 LYS A CA 1
ATOM 653 C C . LYS A 1 83 ? -4.725 12.296 -8.792 1.00 69.00 83 LYS A C 1
ATOM 655 O O . LYS A 1 83 ? -5.626 12.309 -9.634 1.00 69.00 83 LYS A O 1
ATOM 660 N N . SER A 1 84 ? -4.331 11.181 -8.177 1.00 73.94 84 SER A N 1
ATOM 661 C CA . SER A 1 84 ? -5.081 9.939 -8.334 1.00 73.94 84 SER A CA 1
ATOM 662 C C . SER A 1 84 ? -6.542 10.163 -7.943 1.00 73.94 84 SER A C 1
ATOM 664 O O . SER A 1 84 ? -6.837 10.655 -6.853 1.00 73.94 84 SER A O 1
ATOM 666 N N . ARG A 1 85 ? -7.468 9.808 -8.836 1.00 75.81 85 ARG A N 1
ATOM 667 C CA . ARG A 1 85 ? -8.910 9.952 -8.589 1.00 75.81 85 ARG A CA 1
ATOM 668 C C . ARG A 1 85 ? -9.456 8.897 -7.632 1.00 75.81 85 ARG A C 1
ATOM 670 O O . ARG A 1 85 ? -10.443 9.149 -6.946 1.00 75.81 85 ARG A O 1
ATOM 677 N N . ALA A 1 86 ? -8.820 7.731 -7.581 1.00 86.12 86 ALA A N 1
ATOM 678 C CA . ALA A 1 86 ? -9.267 6.591 -6.798 1.00 86.12 86 ALA A CA 1
ATOM 679 C C . ALA A 1 86 ? -8.069 5.968 -6.080 1.00 86.12 86 ALA A C 1
ATOM 681 O O . ALA A 1 86 ? -7.288 5.226 -6.676 1.00 86.12 86 ALA A O 1
ATOM 682 N N . TYR A 1 87 ? -7.905 6.287 -4.798 1.00 89.88 87 TYR A N 1
ATOM 683 C CA . TYR A 1 87 ? -6.863 5.677 -3.984 1.00 89.88 87 TYR A CA 1
ATOM 684 C C . TYR A 1 87 ? -7.311 5.461 -2.544 1.00 89.88 87 TYR A C 1
ATOM 686 O O . TYR A 1 87 ? -8.121 6.225 -2.021 1.00 89.88 87 TYR A O 1
ATOM 694 N N . ILE A 1 88 ? -6.736 4.439 -1.910 1.00 91.06 88 ILE A N 1
ATOM 695 C CA . ILE A 1 88 ? -6.813 4.193 -0.470 1.00 91.06 88 ILE A CA 1
ATOM 696 C C . ILE A 1 88 ? -5.399 3.891 0.031 1.00 91.06 88 ILE A C 1
ATOM 698 O O . ILE A 1 88 ? -4.742 2.990 -0.484 1.00 91.06 88 ILE A O 1
ATOM 702 N N . LEU A 1 89 ? -4.920 4.629 1.031 1.00 90.94 89 LEU A N 1
ATOM 703 C CA . LEU A 1 89 ? -3.677 4.339 1.749 1.00 90.94 89 LEU A CA 1
ATOM 704 C C . LEU A 1 89 ? -4.028 3.983 3.185 1.00 90.94 89 LEU A C 1
ATOM 706 O O . LEU A 1 89 ? -4.747 4.730 3.840 1.00 90.94 89 LEU A O 1
ATOM 710 N N . ILE A 1 90 ? -3.502 2.871 3.670 1.00 91.94 90 ILE A N 1
ATOM 711 C CA . ILE A 1 90 ? -3.721 2.362 5.017 1.00 91.94 90 ILE A CA 1
ATOM 712 C C . ILE A 1 90 ? -2.362 2.325 5.709 1.00 91.94 90 ILE A C 1
ATOM 714 O O . ILE A 1 90 ? -1.438 1.676 5.213 1.00 91.94 90 ILE A O 1
ATOM 718 N N . GLU A 1 91 ? -2.246 3.039 6.828 1.00 92.00 91 GLU A N 1
ATOM 719 C CA . GLU A 1 91 ? -1.060 3.041 7.687 1.00 92.00 91 GLU A CA 1
ATOM 720 C C . GLU A 1 91 ? -1.414 2.835 9.158 1.00 92.00 91 GLU A C 1
ATOM 722 O O . GLU A 1 91 ? -2.553 3.033 9.584 1.00 92.00 91 GLU A O 1
ATOM 727 N N . GLU A 1 92 ? -0.422 2.448 9.949 1.00 92.19 92 GLU A N 1
ATOM 728 C CA . GLU A 1 92 ? -0.523 2.436 11.400 1.00 92.19 92 GLU A CA 1
ATOM 729 C C . GLU A 1 92 ? -0.612 3.884 11.918 1.00 92.19 92 GLU A C 1
ATOM 731 O O . GLU A 1 92 ? 0.267 4.708 11.659 1.00 92.19 92 GLU A O 1
ATOM 736 N N . ALA A 1 93 ? -1.691 4.225 12.630 1.00 89.19 93 ALA A N 1
ATOM 737 C CA . ALA A 1 93 ? -1.797 5.531 13.285 1.00 89.19 93 ALA A CA 1
ATOM 738 C C . ALA A 1 93 ? -1.003 5.545 14.600 1.00 89.19 93 ALA A C 1
ATOM 740 O O . ALA A 1 93 ? -0.367 6.544 14.940 1.00 89.19 93 ALA A O 1
ATOM 741 N N . ASN A 1 94 ? -1.090 4.433 15.332 1.00 87.31 94 ASN A N 1
ATOM 742 C CA . ASN A 1 94 ? -0.407 4.098 16.579 1.00 87.31 94 ASN A CA 1
ATOM 743 C C . ASN A 1 94 ? -0.451 2.561 16.752 1.00 87.31 94 ASN A C 1
ATOM 745 O O . ASN A 1 94 ? -0.913 1.856 15.866 1.00 87.31 94 ASN A O 1
ATOM 749 N N . THR A 1 95 ? -0.048 2.023 17.903 1.00 82.88 95 THR A N 1
ATOM 750 C CA . THR A 1 95 ? -0.007 0.567 18.145 1.00 82.88 95 THR A CA 1
ATOM 751 C C . THR A 1 95 ? -1.337 -0.187 18.005 1.00 82.88 95 THR A C 1
ATOM 753 O O . THR A 1 95 ? -1.310 -1.412 17.936 1.00 82.88 95 THR A O 1
ATOM 756 N N . THR A 1 96 ? -2.487 0.491 18.012 1.00 84.56 96 THR A N 1
ATOM 757 C CA . THR A 1 96 ? -3.819 -0.143 18.003 1.00 84.56 96 THR A CA 1
ATOM 758 C C . THR A 1 96 ? -4.752 0.380 16.919 1.00 84.56 96 THR A C 1
ATOM 760 O O . THR A 1 96 ? -5.728 -0.289 16.598 1.00 84.56 96 THR A O 1
ATOM 763 N N . ASP A 1 97 ? -4.469 1.547 16.351 1.00 90.56 97 ASP A N 1
ATOM 764 C CA . ASP A 1 97 ? -5.372 2.272 15.468 1.00 90.56 97 ASP A CA 1
ATOM 765 C C . ASP A 1 97 ? -4.822 2.324 14.044 1.00 90.56 97 ASP A C 1
ATOM 767 O O . ASP A 1 97 ? -3.611 2.380 13.798 1.00 90.56 97 ASP A O 1
ATOM 771 N N . THR A 1 98 ? -5.736 2.380 13.084 1.00 91.69 98 THR A N 1
ATOM 772 C CA . THR A 1 98 ? -5.407 2.501 11.664 1.00 91.69 98 THR A CA 1
ATOM 773 C C . THR A 1 98 ? -5.705 3.904 11.179 1.00 91.69 98 THR A C 1
ATOM 775 O O . THR A 1 98 ? -6.784 4.431 11.429 1.00 91.69 98 THR A O 1
ATOM 778 N N . ARG A 1 99 ? -4.791 4.489 10.408 1.00 93.00 99 ARG A N 1
ATOM 779 C CA . ARG A 1 99 ? -5.042 5.713 9.654 1.00 93.00 99 ARG A CA 1
ATOM 780 C C . ARG A 1 99 ? -5.298 5.377 8.191 1.00 93.00 99 ARG A C 1
ATOM 782 O O . ARG A 1 99 ? -4.506 4.676 7.563 1.00 93.00 99 ARG A O 1
ATOM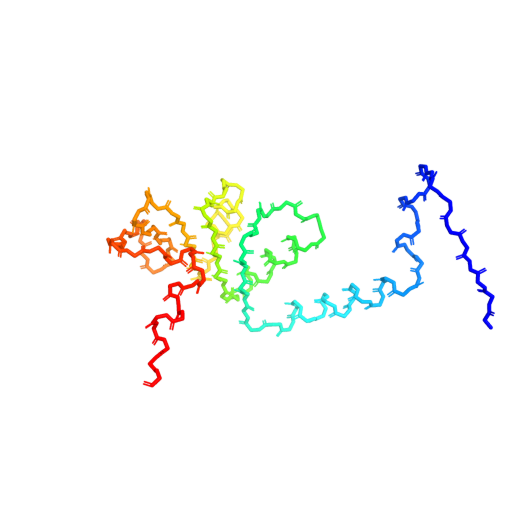 789 N N . ILE A 1 100 ? -6.384 5.911 7.644 1.00 92.00 100 ILE A N 1
ATOM 790 C CA . ILE A 1 100 ? -6.778 5.725 6.250 1.00 92.00 100 ILE A CA 1
ATOM 791 C C . ILE A 1 100 ? -6.781 7.068 5.530 1.00 92.00 100 ILE A C 1
ATOM 793 O O . ILE A 1 100 ? -7.417 8.021 5.967 1.00 92.00 100 ILE A O 1
ATOM 797 N N . TYR A 1 101 ? -6.105 7.126 4.390 1.00 90.12 101 TYR A N 1
ATOM 798 C CA . TYR A 1 101 ? -6.193 8.217 3.426 1.00 90.12 101 TYR A CA 1
ATOM 799 C C . TYR A 1 101 ? -7.007 7.718 2.243 1.00 90.12 101 TYR A C 1
ATOM 801 O O . TYR A 1 101 ? -6.704 6.659 1.702 1.00 90.12 101 TYR A O 1
ATOM 809 N N . SER A 1 102 ? -8.020 8.462 1.821 1.00 89.31 102 SER A N 1
ATOM 810 C CA . SER A 1 102 ? -8.871 8.073 0.698 1.00 89.31 102 SER A CA 1
ATOM 811 C C . SER A 1 102 ? -9.112 9.267 -0.203 1.00 89.31 102 SER A C 1
ATOM 813 O O . SER A 1 102 ? -9.218 10.387 0.285 1.00 89.31 102 SER A O 1
ATOM 815 N N . SER A 1 103 ? -9.279 9.038 -1.506 1.00 86.31 103 SER A N 1
ATOM 816 C CA . SER A 1 103 ? -9.739 10.097 -2.412 1.00 86.31 103 SER A CA 1
ATOM 817 C C . SER A 1 103 ? -11.157 10.597 -2.098 1.00 86.31 103 SER A C 1
ATOM 819 O O . SER A 1 103 ? -11.547 11.651 -2.595 1.00 86.31 103 SER A O 1
ATOM 821 N N . LEU A 1 104 ? -11.920 9.869 -1.272 1.00 83.25 104 LEU A N 1
ATOM 822 C CA . LEU A 1 104 ? -13.266 10.251 -0.832 1.00 83.25 104 LEU A CA 1
ATOM 823 C C . LEU A 1 104 ? -13.272 11.273 0.310 1.00 83.25 104 LEU A C 1
ATOM 825 O O . LEU A 1 104 ? -14.256 11.994 0.462 1.00 83.25 104 LEU A O 1
ATOM 829 N N . PHE A 1 105 ? -12.201 11.342 1.105 1.00 82.75 105 PHE A N 1
ATOM 830 C CA . PHE A 1 105 ? -12.148 12.183 2.300 1.00 82.75 105 PHE A CA 1
ATOM 831 C C . PHE A 1 105 ? -10.997 13.190 2.194 1.00 82.75 105 PHE A C 1
ATOM 833 O O . PHE A 1 105 ? -9.875 12.808 1.863 1.00 82.75 105 PHE A O 1
ATOM 840 N N . PRO A 1 106 ? -11.231 14.484 2.482 1.00 77.88 106 PRO A N 1
ATOM 841 C CA . PRO A 1 106 ? -10.194 15.513 2.377 1.00 77.88 106 PRO A CA 1
ATOM 842 C C . PRO A 1 106 ? -9.105 15.377 3.451 1.00 77.88 106 PRO A C 1
ATOM 844 O O . PRO A 1 106 ? -8.002 15.894 3.285 1.00 77.88 106 PRO A O 1
ATOM 847 N N . THR A 1 107 ? -9.408 14.690 4.552 1.00 84.81 107 THR A N 1
ATOM 848 C CA . THR A 1 107 ? -8.501 14.451 5.675 1.00 84.81 107 THR A CA 1
ATOM 849 C C . THR A 1 107 ? -8.409 12.959 5.970 1.00 84.81 107 THR A C 1
ATOM 851 O O . THR A 1 107 ? -9.406 12.256 5.793 1.00 84.81 107 THR A O 1
ATOM 854 N N . PRO A 1 108 ? -7.252 12.463 6.445 1.00 87.69 108 PRO A N 1
ATOM 855 C CA . PRO A 1 108 ? -7.139 11.077 6.865 1.00 87.69 108 PRO A CA 1
ATOM 856 C C . PRO A 1 108 ? -8.089 10.769 8.021 1.00 87.69 108 PRO A C 1
ATOM 858 O O . PRO A 1 108 ? -8.173 11.534 8.983 1.00 87.69 108 PRO A O 1
ATOM 861 N N . GLU A 1 109 ? -8.756 9.626 7.940 1.00 91.94 109 GLU A N 1
ATOM 862 C CA . GLU A 1 109 ? -9.596 9.105 9.013 1.00 91.94 109 GLU A CA 1
ATOM 863 C C . GLU A 1 109 ? -8.800 8.152 9.902 1.00 91.94 109 GLU A C 1
ATOM 865 O O . GLU A 1 109 ? -7.884 7.467 9.441 1.00 91.94 109 GLU A O 1
ATOM 870 N N . ILE A 1 110 ? -9.148 8.107 11.187 1.00 91.56 110 ILE A N 1
ATOM 871 C CA . ILE A 1 110 ? -8.574 7.164 12.148 1.00 91.56 110 ILE A CA 1
ATOM 872 C C . ILE A 1 110 ? -9.662 6.173 12.538 1.00 91.56 110 ILE A C 1
ATOM 874 O O . ILE A 1 110 ? -10.715 6.565 13.038 1.00 91.56 110 ILE A O 1
ATOM 878 N N . ILE A 1 111 ? -9.386 4.890 12.330 1.00 89.75 111 ILE A N 1
ATOM 879 C CA . ILE A 1 111 ? -10.226 3.794 12.794 1.00 89.75 111 ILE A CA 1
ATOM 880 C C . ILE A 1 111 ? -9.636 3.282 14.111 1.00 89.75 111 ILE A C 1
ATOM 882 O O . ILE A 1 111 ? -8.517 2.757 14.101 1.00 89.75 111 ILE A O 1
ATOM 886 N N . PRO A 1 112 ? -10.356 3.440 15.235 1.00 89.44 112 PRO A N 1
ATOM 887 C CA . PRO A 1 112 ? -9.848 3.058 16.544 1.00 89.44 112 PRO A CA 1
ATOM 888 C C . PRO A 1 112 ? -9.879 1.539 16.746 1.00 89.44 112 PRO A C 1
ATOM 890 O O . PRO A 1 112 ? -10.787 0.862 16.261 1.00 89.44 112 PRO A O 1
ATOM 893 N N . ASN A 1 113 ? -8.935 1.025 17.538 1.00 86.25 113 ASN A N 1
ATOM 894 C CA . ASN A 1 113 ? -8.871 -0.365 18.014 1.00 86.25 113 ASN A CA 1
ATOM 895 C C . ASN A 1 113 ? -8.824 -1.440 16.913 1.00 86.25 113 ASN A C 1
ATOM 897 O O . ASN A 1 113 ? -9.251 -2.575 17.135 1.00 86.25 113 ASN A O 1
ATOM 901 N N . VAL A 1 114 ? -8.321 -1.099 15.727 1.00 85.75 114 VAL A N 1
ATOM 902 C CA . VAL A 1 114 ? -8.106 -2.044 14.630 1.00 85.75 114 VAL A CA 1
ATOM 903 C C . VAL A 1 114 ? -6.802 -1.709 13.911 1.00 85.75 114 VAL A C 1
ATOM 905 O O . VAL A 1 114 ? -6.572 -0.556 13.550 1.00 85.75 114 VAL A O 1
ATOM 908 N N . SER A 1 115 ? -5.987 -2.727 13.624 1.00 86.38 115 SER A N 1
ATOM 909 C CA . SER A 1 115 ? -4.746 -2.616 12.844 1.00 86.38 115 SER A CA 1
ATOM 910 C C . SER A 1 115 ? -4.899 -3.271 11.467 1.00 86.38 115 SER A C 1
ATOM 912 O O . SER A 1 115 ? -4.408 -4.374 11.235 1.00 86.38 115 SER A O 1
ATOM 914 N N . TYR A 1 116 ? -5.547 -2.587 10.520 1.00 84.19 116 TYR A N 1
ATOM 915 C CA . TYR A 1 116 ? -5.733 -3.085 9.150 1.00 84.19 116 TYR A CA 1
ATOM 916 C C . TYR A 1 116 ? -4.434 -3.194 8.349 1.00 84.19 116 TYR A C 1
ATOM 918 O O . TYR A 1 116 ? -4.418 -3.817 7.296 1.00 84.19 116 TYR A O 1
ATOM 926 N N . TRP A 1 117 ? -3.319 -2.634 8.816 1.00 83.62 117 TRP A N 1
ATOM 927 C CA . TRP A 1 117 ? -2.033 -2.931 8.185 1.00 83.62 117 TRP A CA 1
ATOM 928 C C . TRP A 1 117 ? -1.630 -4.406 8.380 1.00 83.62 117 TRP A C 1
ATOM 930 O O . TRP A 1 117 ? -0.911 -4.975 7.556 1.00 83.62 117 TRP A O 1
ATOM 940 N N . THR A 1 118 ? -2.126 -5.046 9.443 1.00 85.62 118 THR A N 1
ATOM 941 C CA . THR A 1 118 ? -1.861 -6.445 9.763 1.00 85.62 118 THR A CA 1
ATOM 942 C C . THR A 1 118 ? -2.847 -7.339 9.019 1.00 85.62 118 THR A C 1
ATOM 944 O O . THR A 1 118 ? -4.022 -7.422 9.369 1.00 85.62 118 THR A O 1
ATOM 947 N N . LEU A 1 119 ? -2.361 -8.091 8.027 1.00 81.62 119 LEU A N 1
ATOM 948 C CA . LEU A 1 119 ? -3.209 -8.992 7.232 1.00 81.62 119 LEU A CA 1
ATOM 949 C C . LEU A 1 119 ? -3.962 -10.036 8.079 1.00 81.62 119 LEU A C 1
ATOM 951 O O . LEU A 1 119 ? -5.047 -10.471 7.700 1.00 81.62 119 LEU A O 1
ATOM 955 N N . ALA A 1 120 ? -3.428 -10.402 9.249 1.00 83.00 120 ALA A N 1
ATOM 956 C CA . ALA A 1 120 ? -4.090 -11.309 10.185 1.00 83.00 120 ALA A CA 1
ATOM 957 C C . ALA A 1 120 ? -5.429 -10.766 10.719 1.00 83.00 120 ALA A C 1
ATOM 959 O O . ALA A 1 120 ? -6.324 -11.555 11.011 1.00 83.00 120 ALA A O 1
ATOM 960 N N . GLU A 1 121 ? -5.611 -9.444 10.804 1.00 80.25 121 GLU A N 1
ATOM 961 C CA . GLU A 1 121 ? -6.892 -8.855 11.217 1.00 80.25 121 GLU A CA 1
ATOM 962 C C . GLU A 1 121 ? -7.997 -9.120 10.185 1.00 80.25 121 GLU A C 1
ATOM 964 O O . GLU A 1 121 ? -9.148 -9.331 10.560 1.00 80.25 121 GLU A O 1
ATOM 969 N N . TYR A 1 122 ? -7.655 -9.232 8.896 1.00 80.69 122 TYR A N 1
ATOM 970 C CA . TYR A 1 122 ? -8.630 -9.598 7.864 1.00 80.69 122 TYR A CA 1
ATOM 971 C C . TYR A 1 122 ? -9.127 -11.033 8.021 1.00 80.69 122 TYR A C 1
ATOM 973 O O . TYR A 1 122 ? -10.284 -11.305 7.711 1.00 80.69 122 TYR A O 1
ATOM 981 N N . LEU A 1 123 ? -8.304 -11.944 8.551 1.00 82.75 123 LEU A N 1
ATOM 982 C CA . LEU A 1 123 ? -8.736 -13.319 8.816 1.00 82.75 123 LEU A CA 1
ATOM 983 C C . LEU A 1 123 ? -9.854 -13.367 9.863 1.00 82.75 123 LEU A C 1
ATOM 985 O O . LEU A 1 123 ? -10.742 -14.204 9.757 1.00 82.75 123 LEU A O 1
ATOM 989 N N . LYS A 1 124 ? -9.867 -12.436 10.826 1.00 81.81 124 LYS A N 1
ATOM 990 C CA . LYS A 1 124 ? -10.949 -12.330 11.820 1.00 81.81 124 LYS A CA 1
ATOM 991 C C . LYS A 1 124 ? -12.277 -11.875 11.206 1.00 81.81 124 LYS A C 1
ATOM 993 O O . LYS A 1 124 ? -13.329 -12.115 11.791 1.00 81.81 124 LYS A O 1
ATOM 998 N N . LEU A 1 125 ? -12.236 -11.212 10.048 1.00 78.50 125 LEU A N 1
ATOM 999 C CA . LEU A 1 125 ? -13.426 -10.769 9.314 1.00 78.50 125 LEU A CA 1
ATOM 1000 C C . LEU A 1 125 ? -14.040 -11.889 8.467 1.00 78.50 125 LEU A C 1
ATOM 1002 O O . LEU A 1 125 ? -15.211 -11.806 8.093 1.00 78.50 125 LEU A O 1
ATOM 1006 N N . ILE A 1 126 ? -13.272 -12.939 8.174 1.00 81.06 126 ILE A N 1
ATOM 1007 C CA . ILE A 1 126 ? -13.769 -14.125 7.484 1.00 81.06 126 ILE A CA 1
ATOM 1008 C C . ILE A 1 126 ? -14.513 -14.964 8.523 1.00 81.06 126 ILE A C 1
ATOM 1010 O O . ILE A 1 126 ? -13.912 -15.708 9.296 1.00 81.06 126 ILE A O 1
ATOM 1014 N N . LYS A 1 127 ? -15.840 -14.814 8.570 1.00 62.56 127 LYS A N 1
ATOM 1015 C CA . LYS A 1 127 ? -16.693 -15.705 9.360 1.00 62.56 127 LYS A CA 1
ATOM 1016 C C . LYS A 1 127 ? -16.595 -17.118 8.782 1.00 62.56 127 LYS A C 1
ATOM 1018 O O . LYS A 1 127 ? -16.981 -17.332 7.633 1.00 62.56 127 LYS A O 1
ATOM 1023 N N . SER A 1 128 ? -16.063 -18.040 9.582 1.00 58.16 128 SER A N 1
ATOM 1024 C CA . SER A 1 128 ? -16.303 -19.479 9.432 1.00 58.16 128 SER A CA 1
ATOM 1025 C C . SER A 1 128 ? -17.724 -19.833 9.850 1.00 58.16 128 SER A C 1
ATOM 1027 O O . SER A 1 128 ? -18.307 -19.094 10.676 1.00 58.16 128 SER A O 1
#

Radius of gyration: 18.75 Å; chains: 1; bounding box: 48×43×42 Å

Foldseek 3Di:
DDDDDDDDDPCPVPCCPPPPNVVVLVVVLVCLVVPQAEEAAQDQLPDPRVLVSNLVVQLVQRAYEYQHQDHDPVNCCSRVVSPRQHYWYWYNPDPAKIWIDTSVDPDIDIGGRHRPSDVVSVVVVPDD

Sequence (128 aa):
MKPSIVTPGLSKYFETQLEPFRTILTQADNEIENANGFLCIGYGFNDIHVQPKLITQIKNNKPIIVISKEITPKTKQAIIDNKSRAYILIEEANTTDTRIYSSLFPTPEIIPNVSYWTLAEYLKLIKS

Organism: NCBI:txid1076179